Protein AF-A0AA38GHC4-F1 (afdb_monomer_lite)

Foldseek 3Di:
DPPPVVVVVVPPPPPVVVPPPDPPVQDPVNVCCVPVNDCDPVNVVVVVVVVVLVVVVVVVVCLLVFQADDADKAFPAPQDDPPDDPVVDDPVGMAGPVHQPRHPCSVVVCDDPNVVVSVVVVVVVVVVSVD

Structure (mmCIF, N/CA/C/O backbone):
data_AF-A0AA38GHC4-F1
#
_entry.id   AF-A0AA38GHC4-F1
#
loop_
_atom_site.group_PDB
_at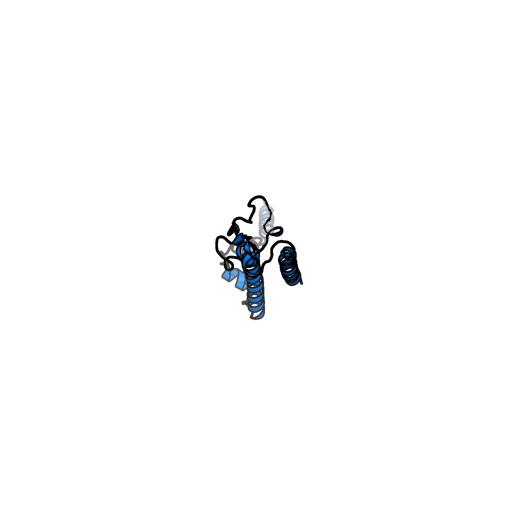om_site.id
_atom_site.type_symbol
_atom_site.label_atom_id
_atom_site.label_alt_id
_atom_site.label_comp_id
_atom_site.label_asym_id
_atom_site.label_entity_id
_atom_site.label_seq_id
_atom_site.pdbx_PDB_ins_code
_atom_site.Cartn_x
_atom_site.Cartn_y
_atom_site.Cartn_z
_atom_site.occupancy
_atom_site.B_iso_or_equiv
_atom_site.auth_seq_id
_atom_site.auth_comp_id
_atom_site.auth_asym_id
_atom_site.auth_atom_id
_atom_site.pdbx_PDB_model_num
ATOM 1 N N . VAL A 1 1 ? -61.325 43.399 44.279 1.00 46.50 1 VAL A N 1
ATOM 2 C CA . VAL A 1 1 ? -59.997 43.229 43.640 1.00 46.50 1 VAL A CA 1
ATOM 3 C C . VAL A 1 1 ? -59.324 42.045 44.322 1.00 46.50 1 VAL A C 1
ATOM 5 O O . VAL A 1 1 ? -58.422 42.224 45.125 1.00 46.50 1 VAL A O 1
ATOM 8 N N . GLU A 1 2 ? -59.856 40.840 44.110 1.00 47.69 2 GLU A N 1
ATOM 9 C CA . GLU A 1 2 ? -59.378 39.609 44.771 1.00 47.69 2 GLU A CA 1
ATOM 10 C C . GLU A 1 2 ? -58.939 38.527 43.764 1.00 47.69 2 GLU A C 1
ATOM 12 O O . GLU A 1 2 ? -58.352 37.528 44.163 1.00 47.69 2 GLU A O 1
ATOM 17 N N . ASP A 1 3 ? -59.090 38.769 42.456 1.00 52.50 3 ASP A N 1
ATOM 18 C CA . ASP A 1 3 ? -58.777 37.796 41.395 1.00 52.50 3 ASP A CA 1
ATOM 19 C C . ASP A 1 3 ? -57.318 37.795 40.895 1.00 52.50 3 ASP A C 1
ATOM 21 O O . ASP A 1 3 ? -56.885 36.844 40.250 1.00 52.50 3 ASP A O 1
ATOM 25 N N . GLU A 1 4 ? -56.497 38.804 41.209 1.00 52.72 4 GLU A N 1
ATOM 26 C CA . GLU A 1 4 ? -55.107 38.848 40.704 1.00 52.72 4 GLU A CA 1
ATOM 27 C C . GLU A 1 4 ? -54.113 37.983 41.496 1.00 52.72 4 GLU A C 1
ATOM 29 O O . GLU A 1 4 ? -53.017 37.697 41.008 1.00 52.72 4 GLU A O 1
ATOM 34 N N . LYS A 1 5 ? -54.462 37.549 42.716 1.00 50.25 5 LYS A N 1
ATOM 35 C CA . LYS A 1 5 ? -53.554 36.745 43.556 1.00 50.25 5 LYS A CA 1
ATOM 36 C C . LYS A 1 5 ? -53.594 35.254 43.210 1.00 50.25 5 LYS A C 1
ATOM 38 O O . LYS A 1 5 ? -52.553 34.604 43.260 1.00 50.25 5 LYS A O 1
ATOM 43 N N . GLY A 1 6 ? -54.753 34.738 42.792 1.00 45.69 6 GLY A N 1
ATOM 44 C CA . GLY A 1 6 ? -54.916 33.337 42.387 1.00 45.69 6 GLY A CA 1
ATOM 45 C C . GLY A 1 6 ? -54.271 33.019 41.034 1.00 45.69 6 GLY A C 1
ATOM 46 O O . GLY A 1 6 ? -53.687 31.950 40.864 1.00 45.69 6 GLY A O 1
ATOM 47 N N . LEU A 1 7 ? -54.284 33.972 40.093 1.00 48.81 7 LEU A N 1
ATOM 48 C CA . LEU A 1 7 ? -53.740 33.764 38.745 1.00 48.81 7 LEU A CA 1
ATOM 49 C C . LEU A 1 7 ? -52.199 33.740 38.708 1.00 48.81 7 LEU A C 1
ATOM 51 O O . LEU A 1 7 ? -51.612 33.108 37.834 1.00 48.81 7 LEU A O 1
ATOM 55 N N . LYS A 1 8 ? -51.533 34.385 39.678 1.00 53.84 8 LYS A N 1
ATOM 56 C CA . LYS A 1 8 ? -50.061 34.397 39.789 1.00 53.84 8 LYS A CA 1
ATOM 57 C C . LYS A 1 8 ? -49.497 33.187 40.539 1.00 53.84 8 LYS A C 1
ATOM 59 O O . LYS A 1 8 ? -48.346 32.832 40.321 1.00 53.84 8 LYS A O 1
ATOM 64 N N . GLN A 1 9 ? -50.300 32.523 41.373 1.00 52.16 9 GLN A N 1
ATOM 65 C CA . GLN A 1 9 ? -49.879 31.319 42.105 1.00 52.16 9 GLN A CA 1
ATOM 66 C C . GLN A 1 9 ? -50.016 30.022 41.292 1.00 52.16 9 GLN A C 1
ATOM 68 O O . GLN A 1 9 ? -49.378 29.033 41.633 1.00 52.16 9 GLN A O 1
ATOM 73 N N . GLY A 1 10 ? -50.786 30.020 40.197 1.00 48.25 10 GLY A N 1
ATOM 74 C CA . GLY A 1 10 ? -50.921 28.858 39.305 1.00 48.25 10 GLY A CA 1
ATOM 75 C C . GLY A 1 10 ? -49.870 28.751 38.189 1.00 48.25 10 GLY A C 1
ATOM 76 O O . GLY A 1 10 ? -49.743 27.690 37.585 1.00 48.25 10 GLY A O 1
ATOM 77 N N . LEU A 1 11 ? -49.121 29.826 37.909 1.00 50.81 11 LEU A N 1
ATOM 78 C CA . LEU A 1 11 ? -48.146 29.906 36.804 1.00 50.81 11 LEU A CA 1
ATOM 79 C C . LEU A 1 11 ? -46.680 29.773 37.243 1.00 50.81 11 LEU A C 1
ATOM 81 O O . LEU A 1 11 ? -45.784 29.807 36.409 1.00 50.81 11 LEU A O 1
ATOM 85 N N . LEU A 1 12 ? -46.438 29.567 38.537 1.00 54.56 12 LEU A N 1
ATOM 86 C CA . LEU A 1 12 ? -45.131 29.211 39.093 1.00 54.56 12 LEU A CA 1
ATOM 87 C C . LEU A 1 12 ? -45.211 27.798 39.685 1.00 54.56 12 LEU A C 1
ATOM 89 O O . LEU A 1 12 ? -44.971 27.568 40.866 1.00 54.56 12 LEU A O 1
ATOM 93 N N . ARG A 1 13 ? -45.622 26.847 38.842 1.00 45.47 13 ARG A N 1
ATOM 94 C CA . ARG A 1 13 ? -45.325 25.421 39.020 1.00 45.47 13 ARG A CA 1
ATOM 95 C C . ARG A 1 13 ? -43.881 25.222 38.525 1.00 45.47 13 ARG A C 1
ATOM 97 O O . ARG A 1 13 ? -43.540 25.855 37.528 1.00 45.47 13 ARG A O 1
ATOM 104 N N . PRO A 1 14 ? -43.019 24.446 39.201 1.00 46.16 14 PRO A N 1
ATOM 105 C CA . PRO A 1 14 ? -41.569 24.543 39.050 1.00 46.16 14 PRO A CA 1
ATOM 106 C C . PRO A 1 14 ? -41.117 24.041 37.673 1.00 46.16 14 PRO A C 1
ATOM 108 O O . PRO A 1 14 ? -40.778 22.882 37.508 1.00 46.16 14 PRO A O 1
ATOM 111 N N . GLN A 1 15 ? -41.079 24.923 36.675 1.00 42.47 15 GLN A N 1
ATOM 112 C CA . GLN A 1 15 ? -40.215 24.729 35.503 1.00 42.47 15 GLN A CA 1
ATOM 113 C C . GLN A 1 15 ? -38.747 25.014 35.847 1.00 42.47 15 GLN A C 1
ATOM 115 O O . GLN A 1 15 ? -37.851 24.676 35.085 1.00 42.47 15 GLN A O 1
ATOM 120 N N . GLN A 1 16 ? -38.488 25.592 37.022 1.00 42.59 16 GLN A N 1
ATOM 121 C CA . GLN A 1 16 ? -37.138 25.897 37.480 1.00 42.59 16 GLN A CA 1
ATOM 122 C C . GLN A 1 16 ? -36.417 24.703 38.128 1.00 42.59 16 GLN A C 1
ATOM 124 O O . GLN A 1 16 ? -35.226 24.804 38.377 1.00 42.59 16 GLN A O 1
ATOM 129 N N . GLU A 1 17 ? -37.091 23.567 38.349 1.00 45.12 17 GLU A N 1
ATOM 130 C CA . GLU A 1 17 ? -36.413 22.310 38.719 1.00 45.12 17 GLU A CA 1
ATOM 131 C C . GLU A 1 17 ? -36.027 21.446 37.505 1.00 45.12 17 GLU A C 1
ATOM 133 O O . GLU A 1 17 ? -35.274 20.494 37.676 1.00 45.12 17 GLU A O 1
ATOM 138 N N . GLU A 1 18 ? -36.469 21.777 36.282 1.00 46.50 18 GLU A N 1
ATOM 139 C CA . GLU A 1 18 ? -36.090 21.019 35.073 1.00 46.50 18 GLU A CA 1
ATOM 140 C C . GLU A 1 18 ? -35.121 21.762 34.135 1.00 46.50 18 GLU A C 1
ATOM 142 O O . GLU A 1 18 ? -34.475 21.115 33.316 1.00 46.50 18 GLU A O 1
ATOM 147 N N . GLU A 1 19 ? -34.942 23.083 34.266 1.00 44.22 19 GLU A N 1
ATOM 148 C CA . GLU A 1 19 ? -33.994 23.846 33.423 1.00 44.22 19 GLU A CA 1
ATOM 149 C C . GLU A 1 19 ? -32.729 24.334 34.157 1.00 44.22 19 GLU A C 1
ATOM 151 O O . GLU A 1 19 ? -31.800 24.826 33.519 1.00 44.22 19 GLU A O 1
ATOM 156 N N . GLU A 1 20 ? -32.634 24.123 35.475 1.00 43.44 20 GLU A N 1
ATOM 157 C CA . GLU A 1 20 ? -3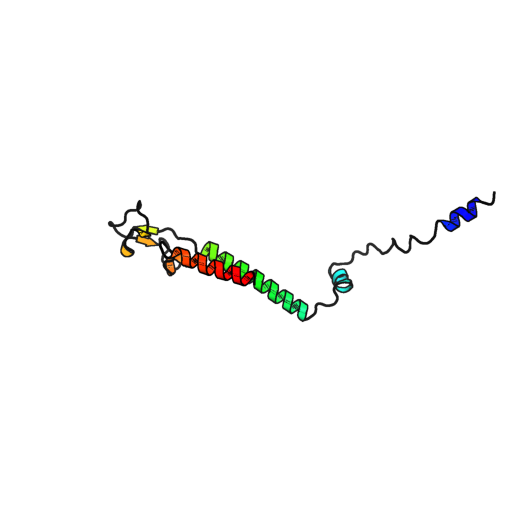1.388 24.238 36.249 1.00 43.44 20 GLU A CA 1
ATOM 158 C C . GLU A 1 20 ? -30.800 22.850 36.588 1.00 43.44 20 GLU A C 1
ATOM 160 O O . GLU A 1 20 ? -30.158 22.668 37.622 1.00 43.44 20 GLU A O 1
ATOM 165 N N . GLU A 1 21 ? -30.894 21.861 35.686 1.00 47.91 21 GLU A N 1
ATOM 166 C CA . GLU A 1 21 ? -29.729 20.979 35.527 1.00 47.91 21 GLU A CA 1
ATOM 167 C C . GLU A 1 21 ? -28.628 21.853 34.933 1.00 47.91 21 GLU A C 1
ATOM 169 O O . GLU A 1 21 ? -28.470 21.986 33.722 1.00 47.91 21 GLU A O 1
ATOM 174 N N . GLU A 1 22 ? -27.952 22.547 35.848 1.00 51.06 22 GLU A N 1
ATOM 175 C CA . GLU A 1 22 ? -26.559 22.931 35.803 1.00 51.06 22 GLU A CA 1
ATOM 176 C C . GLU A 1 22 ? -25.961 22.563 34.441 1.00 51.06 22 GLU A C 1
ATOM 178 O O . GLU A 1 22 ? -25.657 21.397 34.167 1.00 51.06 22 GLU A O 1
ATOM 183 N N . GLN A 1 23 ? -25.729 23.571 33.597 1.00 50.06 23 GLN A N 1
ATOM 184 C CA . GLN A 1 23 ? -24.657 23.532 32.609 1.00 50.06 23 GLN A CA 1
ATOM 185 C C . GLN A 1 23 ? -23.331 23.407 33.382 1.00 50.06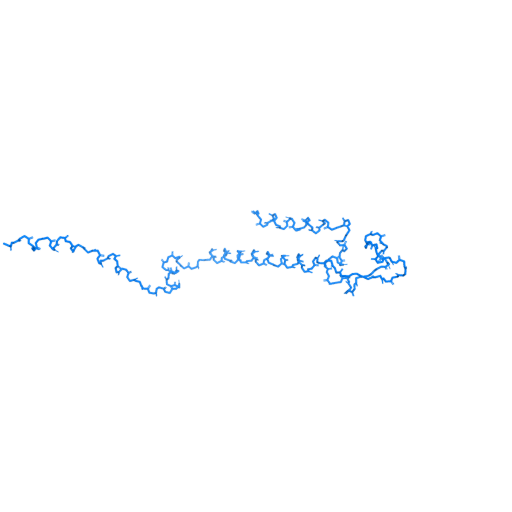 23 GLN A C 1
ATOM 187 O O . GLN A 1 23 ? -22.458 24.274 33.367 1.00 50.06 23 GLN A O 1
ATOM 192 N N . LYS A 1 24 ? -23.208 22.327 34.149 1.00 58.53 24 LYS A N 1
ATOM 193 C CA . LYS A 1 24 ? -22.038 21.880 34.844 1.00 58.53 24 LYS A CA 1
ATOM 194 C C . LYS A 1 24 ? -21.086 21.637 33.707 1.00 58.53 24 LYS A C 1
ATOM 196 O O . LYS A 1 24 ? -21.395 20.885 32.780 1.00 58.53 24 LYS A O 1
ATOM 201 N N . LYS A 1 25 ? -19.959 22.336 33.727 1.00 63.62 25 LYS A N 1
ATOM 202 C CA . LYS A 1 25 ? -18.832 22.017 32.859 1.00 63.62 25 LYS A CA 1
ATOM 203 C C . LYS A 1 25 ? -18.373 20.615 33.248 1.00 63.62 25 LYS A C 1
ATOM 205 O O . LYS A 1 25 ? -17.447 20.458 34.033 1.00 63.62 25 LYS A O 1
ATOM 210 N N . LEU A 1 26 ? -19.093 19.608 32.773 1.00 66.50 26 LEU A N 1
ATOM 211 C CA . LEU A 1 26 ? -18.724 18.220 32.887 1.00 66.50 26 LEU A CA 1
ATOM 212 C C . LEU A 1 26 ? -17.499 18.085 31.999 1.00 66.50 26 LEU A C 1
ATOM 214 O O . LEU A 1 26 ? -17.550 18.324 30.789 1.00 66.50 26 LEU A O 1
ATOM 218 N N . THR A 1 27 ? -16.367 17.796 32.628 1.00 80.94 27 THR A N 1
ATOM 219 C CA . THR A 1 27 ? -15.171 17.388 31.906 1.00 80.94 27 THR A CA 1
ATOM 220 C C . THR A 1 27 ? -15.505 16.145 31.087 1.00 80.94 27 THR A C 1
ATOM 222 O O . THR A 1 27 ? -16.429 15.394 31.410 1.00 80.94 27 THR A O 1
ATOM 225 N N . ILE A 1 28 ? -14.773 15.939 29.991 1.00 79.38 28 ILE A N 1
ATOM 226 C CA . ILE A 1 28 ? -14.994 14.786 29.109 1.00 79.38 28 ILE A CA 1
ATOM 227 C C . ILE A 1 28 ? -14.946 13.489 29.930 1.00 79.38 28 ILE A C 1
ATOM 229 O O . ILE A 1 28 ? -15.800 12.630 29.742 1.00 79.38 28 ILE A O 1
ATOM 233 N N . ASP A 1 29 ? -14.042 13.408 30.909 1.00 79.06 29 ASP A N 1
ATOM 234 C CA . ASP A 1 29 ? -13.923 12.266 31.819 1.00 79.06 29 ASP A CA 1
ATOM 235 C C . ASP A 1 29 ? -15.183 12.042 32.675 1.00 79.06 29 ASP A C 1
ATOM 237 O O . ASP A 1 29 ? -15.672 10.918 32.747 1.00 79.06 29 ASP A O 1
ATOM 241 N N . GLU A 1 30 ? -15.775 13.096 33.251 1.00 78.06 30 GLU A N 1
ATOM 242 C CA . GLU A 1 30 ? -17.016 12.998 34.041 1.00 78.06 30 GLU A CA 1
ATOM 243 C C . GLU A 1 30 ? -18.222 12.611 33.172 1.00 78.06 30 GLU A C 1
ATOM 245 O O . GLU A 1 30 ? -19.076 11.828 33.591 1.00 78.06 30 GLU A O 1
ATOM 250 N N . MET A 1 31 ? -18.289 13.108 31.929 1.00 79.75 31 MET A N 1
ATOM 251 C CA . MET A 1 31 ? -19.313 12.666 30.978 1.00 79.75 31 MET A CA 1
ATOM 252 C C . MET A 1 31 ? -19.130 11.196 30.593 1.00 79.75 31 MET A C 1
ATOM 254 O O . MET A 1 31 ? -20.106 10.447 30.580 1.00 79.75 31 MET A O 1
ATOM 258 N N . LEU A 1 32 ? -17.903 10.759 30.308 1.00 79.88 32 LEU A N 1
ATOM 259 C CA . LEU A 1 32 ? -17.620 9.363 29.976 1.00 79.88 32 LEU A CA 1
ATOM 260 C C . LEU A 1 32 ? -17.954 8.447 31.158 1.00 79.88 32 LEU A C 1
ATOM 262 O O . LEU A 1 32 ? -18.641 7.441 30.990 1.00 79.88 32 LEU A O 1
ATOM 266 N N . GLN A 1 33 ? -17.569 8.812 32.374 1.00 78.62 33 GLN A N 1
ATOM 267 C CA . GLN A 1 33 ? -17.850 7.984 33.540 1.00 78.62 33 GLN A CA 1
ATOM 268 C C . GLN A 1 33 ? -19.354 7.905 33.851 1.00 78.62 33 GLN A C 1
ATOM 270 O O . GLN A 1 33 ? -19.855 6.823 34.156 1.00 78.62 33 GLN A O 1
ATOM 275 N N . LYS A 1 34 ? -20.095 9.015 33.701 1.00 76.56 34 LYS A N 1
ATOM 276 C CA . LYS A 1 34 ? -21.549 9.067 33.936 1.00 76.56 34 LYS A CA 1
ATOM 277 C C . LYS A 1 34 ? -22.361 8.315 32.874 1.00 76.56 34 LYS A C 1
ATOM 279 O O . LYS A 1 34 ? -23.345 7.670 33.224 1.00 76.56 34 LYS A O 1
ATOM 284 N N . TRP A 1 35 ? -21.974 8.398 31.597 1.00 73.12 35 TRP A N 1
ATOM 285 C CA . TRP A 1 35 ? -22.781 7.886 30.477 1.00 73.12 35 TRP A CA 1
ATOM 286 C C . TRP A 1 35 ? -22.268 6.582 29.860 1.00 73.12 35 TRP A C 1
ATOM 288 O O . TRP A 1 35 ? -23.069 5.798 29.357 1.00 73.12 35 TRP A O 1
ATOM 298 N N . THR A 1 36 ? -20.958 6.333 29.882 1.00 70.62 36 THR A N 1
ATOM 299 C CA . THR A 1 36 ? -20.345 5.136 29.274 1.00 70.62 36 THR A CA 1
ATOM 300 C C . THR A 1 36 ? -19.862 4.093 30.285 1.00 70.62 36 THR A C 1
ATOM 302 O O . THR A 1 36 ? -19.611 2.955 29.887 1.00 70.62 36 THR A O 1
ATOM 305 N N . GLY A 1 37 ? -19.810 4.427 31.581 1.00 72.75 37 GLY A N 1
ATOM 306 C CA . GLY A 1 37 ? -19.302 3.539 32.632 1.00 72.75 37 GLY A CA 1
ATOM 307 C C . GLY A 1 37 ? -17.778 3.367 32.584 1.00 72.75 37 GLY A C 1
ATOM 308 O O . GLY A 1 37 ? -17.083 4.070 31.852 1.00 72.75 37 GLY A O 1
ATOM 309 N N . GLU A 1 38 ? -17.236 2.446 33.385 1.00 72.19 38 GLU A N 1
ATOM 310 C CA . GLU A 1 38 ? -15.797 2.144 33.371 1.00 72.19 38 GLU A CA 1
ATOM 311 C C . GLU A 1 38 ? -15.386 1.399 32.093 1.00 72.19 38 GLU A C 1
ATOM 313 O O . GLU A 1 38 ? -16.108 0.527 31.602 1.00 72.19 38 GLU A O 1
ATOM 318 N N . PHE A 1 39 ? -14.192 1.716 31.578 1.00 74.94 39 PHE A N 1
ATOM 319 C CA . PHE A 1 39 ? -13.649 1.090 30.376 1.00 74.94 39 PHE A CA 1
ATOM 320 C C . PHE A 1 39 ? -13.399 -0.406 30.613 1.00 74.94 39 PHE A C 1
ATOM 322 O O . PHE A 1 39 ? -12.448 -0.808 31.286 1.00 74.94 39 PHE A O 1
ATOM 329 N N . GLY A 1 40 ? -14.279 -1.250 30.081 1.00 85.12 40 GLY A N 1
ATOM 330 C CA . GLY A 1 40 ? -14.226 -2.692 30.297 1.00 85.12 40 GLY A CA 1
ATOM 331 C C . GLY A 1 40 ? -13.126 -3.375 29.479 1.00 85.12 40 GLY A C 1
ATOM 332 O O . GLY A 1 40 ? -12.742 -2.922 28.402 1.00 85.12 40 GLY A O 1
ATOM 333 N N . TRP A 1 41 ? -12.685 -4.555 29.921 1.00 87.06 41 TRP A N 1
ATOM 334 C CA . TRP A 1 41 ? -11.729 -5.398 29.180 1.00 87.06 41 TRP A CA 1
ATOM 335 C C . TRP A 1 41 ? -12.156 -5.693 27.736 1.00 87.06 41 TRP A C 1
ATOM 337 O O . TRP A 1 41 ? -11.321 -5.766 26.834 1.00 87.06 41 TRP A O 1
ATOM 347 N N . TRP A 1 42 ? -13.459 -5.851 27.505 1.00 85.56 42 TRP A N 1
ATOM 348 C CA . TRP A 1 42 ? -14.003 -6.049 26.166 1.00 85.56 42 TRP A CA 1
ATOM 349 C C . TRP A 1 42 ? -13.851 -4.800 25.299 1.00 85.56 42 TRP A C 1
ATOM 351 O O . TRP A 1 42 ? -13.384 -4.916 24.170 1.00 85.56 42 TRP A O 1
ATOM 361 N N . GLN A 1 43 ? -14.149 -3.613 25.834 1.00 87.62 43 GLN A N 1
ATOM 362 C CA . GLN A 1 43 ? -13.957 -2.342 25.129 1.00 87.62 43 GLN A CA 1
ATOM 363 C C . GLN A 1 43 ? -12.480 -2.095 24.821 1.00 87.62 43 GLN A C 1
ATOM 365 O O . GLN A 1 43 ? -12.157 -1.739 23.693 1.00 87.62 43 GLN A O 1
ATOM 370 N N . LEU A 1 44 ? -11.577 -2.387 25.764 1.00 90.06 44 LEU A N 1
ATOM 371 C CA . LEU A 1 44 ? -10.136 -2.325 25.523 1.00 90.06 44 LEU A CA 1
ATOM 372 C C . LEU A 1 44 ? -9.714 -3.256 24.393 1.00 90.06 44 LEU A C 1
ATOM 374 O O . LEU A 1 44 ? -8.976 -2.846 23.501 1.00 90.06 44 LEU A O 1
ATOM 378 N N . ARG A 1 45 ? -10.206 -4.497 24.389 1.00 91.25 45 ARG A N 1
ATOM 379 C CA . ARG A 1 45 ? -9.890 -5.438 23.317 1.00 91.25 45 ARG A CA 1
ATOM 380 C C . ARG A 1 45 ? -10.415 -4.958 21.966 1.00 91.25 45 ARG A C 1
ATOM 382 O O . ARG A 1 45 ? -9.674 -5.018 20.993 1.00 91.25 45 ARG A O 1
ATOM 389 N N . HIS A 1 46 ? -11.644 -4.451 21.898 1.00 91.56 46 HIS A N 1
ATOM 390 C CA . HIS A 1 46 ? -12.193 -3.882 20.665 1.00 91.56 46 HIS A CA 1
ATOM 391 C C . HIS A 1 46 ? -11.410 -2.660 20.195 1.00 91.56 46 HIS A C 1
ATOM 393 O O . HIS A 1 46 ? -11.098 -2.566 19.011 1.00 91.56 46 HIS A O 1
ATOM 399 N N . PHE A 1 47 ? -11.051 -1.765 21.112 1.00 91.56 47 PHE A N 1
ATOM 400 C CA . PHE A 1 47 ? -10.228 -0.601 20.821 1.00 91.56 47 PHE A CA 1
ATOM 401 C C . PHE A 1 47 ? -8.884 -1.025 20.229 1.00 91.56 47 PHE A C 1
ATOM 403 O O . PHE A 1 47 ? -8.553 -0.610 19.127 1.00 91.56 47 PHE A O 1
ATOM 410 N N . VAL A 1 48 ? -8.168 -1.940 20.889 1.00 94.56 48 VAL A N 1
ATOM 411 C CA . VAL A 1 48 ? -6.878 -2.453 20.408 1.00 94.56 48 VAL A CA 1
ATOM 412 C C . VAL A 1 48 ? -7.017 -3.129 19.044 1.00 94.56 48 VAL A C 1
ATOM 414 O O . VAL A 1 48 ? -6.244 -2.822 18.143 1.00 94.56 48 VAL A O 1
ATOM 417 N N . LEU A 1 49 ? -8.002 -4.014 18.858 1.00 92.62 49 LEU A N 1
ATOM 418 C CA . LEU A 1 49 ? -8.220 -4.698 17.578 1.00 92.62 49 LEU A CA 1
ATOM 419 C C . LEU A 1 49 ? -8.542 -3.712 16.450 1.00 92.62 49 LEU A C 1
ATOM 421 O O . LEU A 1 49 ? -7.999 -3.837 15.356 1.00 92.62 49 LEU A O 1
ATOM 425 N N . THR A 1 50 ? -9.372 -2.708 16.728 1.00 91.88 50 THR A N 1
ATOM 426 C CA . THR A 1 50 ? -9.731 -1.673 15.753 1.00 91.88 50 THR A CA 1
ATOM 427 C C . THR A 1 50 ? -8.517 -0.812 15.419 1.00 91.88 50 THR A C 1
ATOM 429 O O . THR A 1 50 ? -8.183 -0.649 14.252 1.00 91.88 50 THR A O 1
ATOM 432 N N . SER A 1 51 ? -7.792 -0.316 16.423 1.00 93.25 51 SER A N 1
ATOM 433 C CA . SER A 1 51 ? -6.571 0.466 16.209 1.00 93.25 51 SER A CA 1
ATOM 434 C C . SER A 1 51 ? -5.514 -0.315 15.427 1.00 93.25 51 SER A C 1
ATOM 436 O O . SER A 1 51 ? -4.863 0.253 14.551 1.00 93.25 51 SER A O 1
ATOM 438 N N . LEU A 1 52 ? -5.362 -1.615 15.696 1.00 92.75 52 LEU A N 1
ATOM 439 C CA . LEU A 1 52 ? -4.459 -2.485 14.944 1.00 92.75 52 LEU A CA 1
ATOM 440 C C . LEU A 1 52 ? -4.901 -2.635 13.489 1.00 92.75 52 LEU A C 1
ATOM 442 O O . LEU A 1 52 ? -4.061 -2.501 12.605 1.00 92.75 52 LEU A O 1
ATOM 446 N N . ALA A 1 53 ? -6.192 -2.855 13.230 1.00 90.50 53 ALA A N 1
ATOM 447 C CA . ALA A 1 53 ? -6.721 -2.950 11.870 1.00 90.50 53 ALA A CA 1
ATOM 448 C C . ALA A 1 53 ? -6.426 -1.677 11.056 1.00 90.50 53 ALA A C 1
ATOM 450 O O . ALA A 1 53 ? -5.840 -1.761 9.979 1.00 90.50 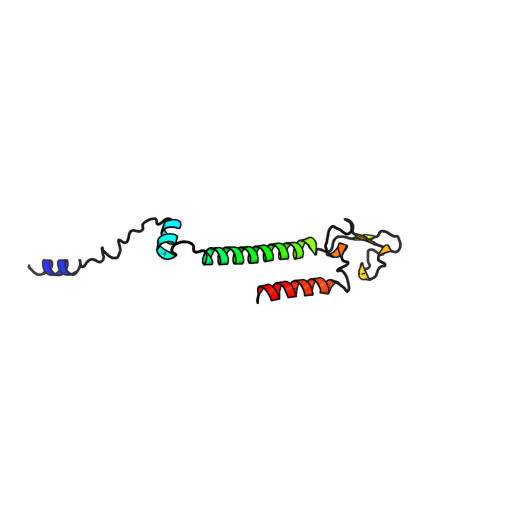53 ALA A O 1
ATOM 451 N N . TRP A 1 54 ? -6.711 -0.500 11.622 1.00 92.56 54 TRP A N 1
ATOM 452 C CA . TRP A 1 54 ? -6.411 0.793 10.993 1.00 92.56 54 TRP A CA 1
ATOM 453 C C . TRP A 1 54 ? -4.908 1.020 10.786 1.00 92.56 54 TRP A C 1
ATOM 455 O O . TRP A 1 54 ? -4.480 1.561 9.768 1.00 92.56 54 TRP A O 1
ATOM 465 N N . THR A 1 55 ? -4.078 0.588 11.737 1.00 92.69 55 THR A N 1
ATOM 466 C CA . THR A 1 55 ? -2.618 0.705 11.608 1.00 92.69 55 THR A CA 1
ATOM 467 C C . THR A 1 55 ? -2.092 -0.188 10.483 1.00 92.69 55 THR A C 1
ATOM 469 O O . THR A 1 55 ? -1.257 0.247 9.693 1.00 92.69 55 THR A O 1
ATOM 472 N N . LEU A 1 56 ? -2.588 -1.425 10.379 1.00 89.94 56 LEU A N 1
ATOM 473 C CA . LEU A 1 56 ? -2.219 -2.354 9.309 1.00 89.94 56 LEU A CA 1
ATOM 474 C C . LEU A 1 56 ? -2.654 -1.835 7.935 1.00 89.94 56 LEU A C 1
ATOM 476 O O . LEU A 1 56 ? -1.879 -1.925 6.986 1.00 89.94 56 LEU A O 1
ATOM 480 N N . GLU A 1 57 ? -3.840 -1.236 7.837 1.00 91.69 57 GLU A N 1
ATOM 481 C CA . GLU A 1 57 ? -4.313 -0.575 6.617 1.00 91.69 57 GLU A CA 1
ATOM 482 C C . GLU A 1 57 ? -3.384 0.572 6.186 1.00 91.69 57 GLU A C 1
ATOM 484 O O . GLU A 1 57 ? -3.001 0.667 5.014 1.00 91.69 57 GLU A O 1
ATOM 489 N N . ALA A 1 58 ? -2.953 1.410 7.134 1.00 91.44 58 ALA A N 1
ATOM 490 C CA . ALA A 1 58 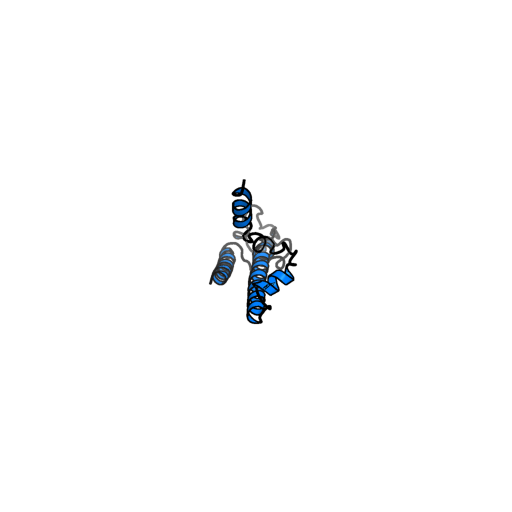? -2.026 2.506 6.864 1.00 91.44 58 ALA A CA 1
ATOM 491 C C . ALA A 1 58 ? -0.646 2.003 6.402 1.00 91.44 58 ALA A C 1
ATOM 493 O O . ALA A 1 58 ? -0.097 2.510 5.420 1.00 91.44 58 ALA A O 1
ATOM 494 N N . LEU A 1 59 ? -0.097 0.985 7.075 1.00 90.19 59 LEU A N 1
ATOM 495 C CA . LEU A 1 59 ? 1.178 0.367 6.696 1.00 90.19 59 LEU A CA 1
ATOM 496 C C . LEU A 1 59 ? 1.103 -0.272 5.305 1.00 90.19 59 LEU A C 1
ATOM 498 O O . LEU A 1 59 ? 2.005 -0.073 4.493 1.00 90.19 59 LEU A O 1
ATOM 502 N N . HIS A 1 60 ? 0.019 -0.989 5.002 1.00 91.00 60 HIS A N 1
ATOM 503 C CA . HIS A 1 60 ? -0.191 -1.576 3.682 1.00 91.00 60 HIS A CA 1
ATOM 504 C C . HIS A 1 60 ? -0.265 -0.491 2.599 1.00 91.00 60 HIS A C 1
ATOM 506 O O . HIS A 1 60 ? 0.446 -0.564 1.600 1.00 91.00 60 HIS A O 1
ATOM 512 N N . THR A 1 61 ? -1.037 0.574 2.826 1.00 90.06 61 THR A N 1
ATOM 513 C CA . THR A 1 61 ? -1.142 1.712 1.896 1.00 90.06 61 THR A CA 1
ATOM 514 C C . THR A 1 61 ? 0.204 2.401 1.655 1.00 90.06 61 THR A C 1
ATOM 516 O O . THR A 1 61 ? 0.501 2.810 0.534 1.00 90.06 61 THR A O 1
ATOM 519 N N . MET A 1 62 ? 1.061 2.500 2.674 1.00 91.00 62 MET A N 1
ATOM 520 C CA . MET A 1 62 ? 2.416 3.030 2.512 1.00 91.00 62 MET A CA 1
ATOM 521 C C . MET A 1 62 ? 3.240 2.177 1.534 1.00 91.00 62 MET A C 1
ATOM 523 O O . MET A 1 62 ? 3.816 2.723 0.590 1.00 91.00 62 MET A O 1
ATOM 527 N N . VAL A 1 63 ? 3.250 0.851 1.709 1.00 88.44 63 VAL A N 1
ATOM 528 C CA . VAL A 1 63 ? 3.976 -0.085 0.827 1.00 88.44 63 VAL A CA 1
ATOM 529 C C . VAL A 1 63 ? 3.486 0.048 -0.617 1.00 88.44 63 VAL A C 1
ATOM 531 O O . VAL A 1 63 ? 4.290 0.218 -1.531 1.00 88.44 63 VAL A O 1
ATOM 534 N N . MET A 1 64 ? 2.170 0.102 -0.808 1.00 86.75 64 MET A N 1
ATOM 535 C CA . MET A 1 64 ? 1.530 0.262 -2.118 1.00 86.75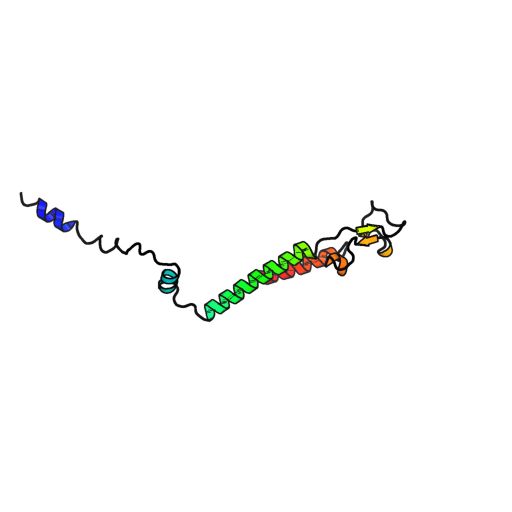 64 MET A CA 1
ATOM 536 C C . MET A 1 64 ? 1.970 1.514 -2.880 1.00 86.75 64 MET A C 1
ATOM 538 O O . MET A 1 64 ? 2.039 1.519 -4.106 1.00 86.75 64 MET A O 1
ATOM 542 N N . ILE A 1 65 ? 2.184 2.618 -2.163 1.00 86.75 65 ILE A N 1
ATOM 543 C CA . ILE A 1 65 ? 2.495 3.913 -2.776 1.00 86.75 65 ILE A CA 1
ATOM 544 C C . ILE A 1 65 ? 3.997 4.046 -3.008 1.00 86.75 65 ILE A C 1
ATOM 546 O O . ILE A 1 65 ? 4.424 4.535 -4.055 1.00 86.75 65 ILE A O 1
ATOM 550 N N . PHE A 1 66 ? 4.798 3.658 -2.016 1.00 85.38 66 PHE A N 1
ATOM 551 C CA . PHE A 1 66 ? 6.224 3.963 -1.999 1.00 85.38 66 PHE A CA 1
ATOM 552 C C . PHE A 1 66 ? 7.090 2.779 -2.411 1.00 85.38 66 PHE A C 1
ATOM 554 O O . PHE A 1 66 ? 8.015 2.968 -3.199 1.00 85.38 66 PHE A O 1
ATOM 561 N N . ALA A 1 67 ? 6.798 1.575 -1.920 1.00 87.31 67 ALA A N 1
ATOM 562 C CA . ALA A 1 67 ? 7.599 0.395 -2.228 1.00 87.31 67 ALA A CA 1
ATOM 563 C C . ALA A 1 67 ? 7.277 -0.168 -3.620 1.00 87.31 67 ALA A C 1
ATOM 565 O O . ALA A 1 67 ? 8.188 -0.619 -4.308 1.00 87.31 67 ALA A O 1
ATOM 566 N N . ASP A 1 68 ? 6.029 -0.057 -4.085 1.00 86.75 68 ASP A N 1
ATOM 567 C CA . ASP A 1 68 ? 5.609 -0.527 -5.417 1.00 86.75 68 ASP A CA 1
ATOM 568 C C . ASP A 1 68 ? 5.823 0.504 -6.543 1.00 86.75 68 ASP A C 1
ATOM 570 O O . ASP A 1 68 ? 5.386 0.317 -7.682 1.00 86.75 68 ASP A O 1
ATOM 574 N N . ARG A 1 69 ? 6.494 1.625 -6.260 1.00 87.25 69 ARG A N 1
ATOM 575 C CA . ARG A 1 69 ? 6.779 2.636 -7.279 1.00 87.25 69 ARG A CA 1
ATOM 576 C C . ARG A 1 69 ? 7.836 2.124 -8.258 1.00 87.25 69 ARG A C 1
ATOM 578 O O . ARG A 1 69 ? 8.955 1.846 -7.854 1.00 87.25 69 ARG A O 1
ATOM 585 N N . GLU A 1 70 ? 7.522 2.126 -9.554 1.00 88.06 70 GLU A N 1
ATOM 586 C CA . GLU A 1 70 ? 8.502 1.863 -10.619 1.00 88.06 70 GLU A CA 1
ATOM 587 C C . GLU A 1 70 ? 9.666 2.881 -10.542 1.00 88.06 70 GLU A C 1
ATOM 589 O O . GLU A 1 70 ? 9.439 4.086 -10.738 1.00 88.06 70 GLU A O 1
ATOM 594 N N . PRO A 1 71 ? 10.903 2.443 -10.228 1.00 89.88 71 PRO A N 1
ATOM 595 C CA . PRO A 1 71 ? 12.039 3.347 -10.151 1.00 89.88 71 PRO A CA 1
ATOM 596 C C . PRO A 1 71 ? 12.508 3.760 -11.555 1.00 89.88 71 PRO A C 1
ATOM 598 O O . PRO A 1 71 ? 12.196 3.101 -12.548 1.00 89.88 71 PRO A O 1
ATOM 601 N N . PRO A 1 72 ? 13.263 4.863 -11.681 1.00 89.44 72 PRO A N 1
ATOM 602 C CA . PRO A 1 72 ? 13.876 5.217 -12.952 1.00 89.44 72 PRO A CA 1
ATOM 603 C C . PRO A 1 72 ? 14.904 4.156 -13.368 1.00 89.44 72 PRO A C 1
ATOM 605 O O . PRO A 1 72 ? 15.617 3.582 -12.539 1.00 89.44 72 PRO A O 1
ATOM 608 N N . TRP A 1 73 ? 14.999 3.925 -14.672 1.00 89.75 73 TRP A N 1
ATOM 609 C CA . TRP A 1 73 ? 15.949 3.006 -15.292 1.00 89.75 73 TRP A CA 1
ATOM 610 C C . TRP A 1 73 ? 16.855 3.761 -16.268 1.00 89.75 73 TRP A C 1
ATOM 612 O O . TRP A 1 73 ? 16.511 4.843 -16.747 1.00 89.75 73 TRP A O 1
ATOM 622 N N . GLN A 1 74 ? 18.016 3.184 -16.557 1.00 89.94 74 GLN A N 1
ATOM 623 C CA . GLN A 1 74 ? 18.985 3.707 -17.512 1.00 89.94 74 GLN A CA 1
ATOM 624 C C . GLN A 1 74 ? 19.530 2.588 -18.398 1.00 89.94 74 GLN A C 1
ATOM 626 O O . GLN A 1 74 ? 19.525 1.416 -18.028 1.00 89.94 74 GLN A O 1
ATOM 631 N N . CYS A 1 75 ? 20.004 2.941 -19.588 1.00 89.31 75 CYS A N 1
ATOM 632 C CA . CYS A 1 75 ? 20.693 1.996 -20.457 1.00 89.31 75 CYS A CA 1
ATOM 633 C C . CYS A 1 75 ? 22.097 1.707 -19.910 1.00 89.31 75 CYS A C 1
ATOM 635 O O . CYS A 1 75 ? 22.882 2.634 -19.729 1.00 89.31 75 CYS A O 1
ATOM 637 N N . SER A 1 76 ? 22.420 0.428 -19.708 1.00 85.94 76 SER A N 1
ATOM 638 C CA . SER A 1 76 ? 23.757 -0.022 -19.285 1.00 85.94 76 SER A CA 1
ATOM 639 C C . SER A 1 76 ? 24.633 -0.404 -20.493 1.00 85.94 76 SER A C 1
ATOM 641 O O . SER A 1 76 ? 25.860 -0.408 -20.428 1.00 85.94 76 SER A O 1
ATOM 643 N N . SER A 1 77 ? 24.014 -0.665 -21.652 1.00 80.81 77 SER A N 1
ATOM 644 C CA . SER A 1 77 ? 24.702 -1.100 -22.876 1.00 80.81 77 SER A CA 1
ATOM 645 C C . SER A 1 77 ? 24.285 -0.308 -24.119 1.00 80.81 77 SER A C 1
ATOM 647 O O . SER A 1 77 ? 23.216 0.299 -24.168 1.00 80.81 77 SER A O 1
ATOM 649 N N . THR A 1 78 ? 25.107 -0.371 -25.169 1.00 77.25 78 THR A N 1
ATOM 650 C CA . THR A 1 78 ? 24.853 0.251 -26.482 1.00 77.25 78 THR A CA 1
ATOM 651 C C . THR A 1 78 ? 23.733 -0.409 -27.292 1.00 77.25 78 THR A C 1
ATOM 653 O O . THR A 1 78 ? 23.304 0.163 -28.290 1.00 77.25 78 THR A O 1
ATOM 656 N N . SER A 1 79 ? 23.241 -1.585 -26.888 1.00 77.25 79 SER A N 1
ATOM 657 C CA . SER A 1 79 ? 22.092 -2.258 -27.515 1.00 77.25 79 SER A CA 1
ATOM 658 C C . SER A 1 79 ? 20.738 -1.812 -26.947 1.00 77.25 79 SER A C 1
ATOM 660 O O . SER A 1 79 ? 19.696 -2.274 -27.408 1.00 77.25 79 SER A O 1
ATOM 662 N N . CYS A 1 80 ? 20.739 -0.909 -25.965 1.00 81.19 80 CYS A N 1
ATOM 663 C CA . CYS A 1 80 ? 19.539 -0.337 -25.370 1.00 81.19 80 CYS A CA 1
ATOM 664 C C . CYS A 1 80 ? 19.077 0.898 -26.149 1.00 81.19 80 CYS A C 1
ATOM 666 O O . CYS A 1 80 ? 19.862 1.805 -26.426 1.00 81.19 80 CYS A O 1
ATOM 668 N N . SER A 1 81 ? 17.788 0.945 -26.488 1.00 82.31 81 SER A N 1
ATOM 669 C CA . SER A 1 81 ? 17.175 2.121 -27.103 1.00 82.31 81 SER A CA 1
ATOM 670 C C . SER A 1 81 ? 16.332 2.851 -26.056 1.00 82.31 81 SER A C 1
ATOM 672 O O . SER A 1 81 ? 15.309 2.306 -25.633 1.00 82.31 81 SER A O 1
ATOM 674 N N . PRO A 1 82 ? 16.683 4.089 -25.660 1.00 75.62 82 PRO A N 1
ATOM 675 C CA . PRO A 1 82 ? 15.924 4.844 -24.658 1.00 75.62 82 PRO A CA 1
ATOM 676 C C . PRO A 1 82 ? 14.501 5.197 -25.123 1.00 75.62 82 PRO A C 1
ATOM 678 O O . PRO A 1 82 ? 13.661 5.569 -24.311 1.00 75.62 82 PRO A O 1
ATOM 681 N N . ALA A 1 83 ? 14.221 5.075 -26.426 1.00 76.88 83 ALA A N 1
ATOM 682 C CA . ALA A 1 83 ? 12.890 5.251 -27.005 1.00 76.88 83 ALA A CA 1
ATOM 683 C C . ALA A 1 83 ? 12.015 3.982 -26.935 1.00 76.88 83 ALA A C 1
ATOM 685 O O . ALA A 1 83 ? 10.814 4.055 -27.189 1.00 76.88 83 ALA A O 1
ATOM 686 N N . SER A 1 84 ? 12.601 2.821 -26.628 1.00 78.69 84 SER A N 1
ATOM 687 C CA . SER A 1 84 ? 11.879 1.554 -26.477 1.00 78.69 84 SER A CA 1
ATOM 688 C C . SER A 1 84 ? 11.500 1.296 -25.018 1.00 78.69 84 SER A C 1
ATOM 690 O O . SER A 1 84 ? 12.110 1.840 -24.099 1.00 78.69 84 SER A O 1
ATOM 692 N N . SER A 1 85 ? 10.466 0.484 -24.787 1.00 83.19 85 SER A N 1
ATOM 693 C CA . SER A 1 85 ? 10.062 0.142 -23.424 1.00 83.19 85 SER A CA 1
ATOM 694 C C . SER A 1 85 ? 11.008 -0.898 -22.830 1.00 83.19 85 SER A C 1
ATOM 696 O O . SER A 1 85 ? 11.488 -1.791 -23.533 1.00 83.19 85 SER A O 1
ATOM 698 N N . VAL A 1 86 ? 11.204 -0.831 -21.512 1.00 86.25 86 VAL A N 1
ATOM 699 C CA . VAL A 1 86 ? 11.977 -1.809 -20.724 1.00 86.25 86 VAL A CA 1
ATOM 700 C C . VAL A 1 86 ? 11.582 -3.252 -21.063 1.00 86.25 86 VAL A C 1
ATOM 702 O O . VAL A 1 86 ? 12.430 -4.122 -21.211 1.00 86.25 86 VAL A O 1
ATOM 705 N N . CYS A 1 87 ? 10.288 -3.479 -21.282 1.00 87.44 87 CYS A N 1
ATOM 706 C CA . CYS A 1 87 ? 9.697 -4.782 -21.575 1.00 87.44 87 CYS A CA 1
ATOM 707 C C . CYS A 1 87 ? 10.066 -5.378 -22.938 1.00 87.44 87 CYS A C 1
ATOM 709 O O . CYS A 1 87 ? 9.895 -6.575 -23.141 1.00 87.44 87 CYS A O 1
ATOM 711 N N . SER A 1 88 ? 10.498 -4.547 -23.887 1.00 85.50 88 SER A N 1
ATOM 712 C CA . SER A 1 88 ? 10.932 -4.991 -25.220 1.00 85.50 88 SER A CA 1
ATOM 713 C C . SER A 1 88 ? 12.437 -5.234 -25.324 1.00 85.50 88 SER A C 1
ATOM 715 O O . SER A 1 88 ? 12.909 -5.698 -26.360 1.00 85.50 88 SER A O 1
ATOM 717 N N . MET A 1 89 ? 13.189 -4.916 -24.271 1.00 86.06 89 MET A N 1
ATOM 718 C CA . MET A 1 89 ? 14.644 -4.995 -24.249 1.00 86.06 89 MET A CA 1
ATOM 719 C C . MET A 1 89 ? 15.130 -6.196 -23.438 1.00 86.06 89 MET A C 1
ATOM 721 O O . MET A 1 89 ? 14.428 -6.707 -22.567 1.00 86.06 89 MET A O 1
ATOM 725 N N . ALA A 1 90 ? 16.356 -6.640 -23.715 1.00 82.81 90 ALA A N 1
ATOM 726 C CA . ALA A 1 90 ? 17.006 -7.667 -22.909 1.00 82.81 90 ALA A CA 1
ATOM 727 C C . ALA A 1 90 ? 17.314 -7.123 -21.504 1.00 82.81 90 ALA A C 1
ATOM 729 O O . ALA A 1 90 ? 17.745 -5.982 -21.356 1.00 82.81 90 ALA A O 1
ATOM 730 N N . GLU A 1 91 ? 17.155 -7.944 -20.468 1.00 80.69 91 GLU A N 1
ATOM 731 C CA . GLU A 1 91 ? 17.422 -7.540 -19.075 1.00 80.69 91 GLU A CA 1
ATOM 732 C C . GLU A 1 91 ? 18.870 -7.082 -18.852 1.00 80.69 91 GLU A C 1
ATOM 734 O O . GLU A 1 91 ? 19.131 -6.241 -18.006 1.00 80.69 91 GLU A O 1
ATOM 739 N N . THR A 1 92 ? 19.818 -7.569 -19.657 1.00 83.56 92 THR A N 1
ATOM 740 C CA . THR A 1 92 ? 21.227 -7.164 -19.576 1.00 83.56 92 THR A CA 1
ATOM 741 C C . THR A 1 92 ? 21.514 -5.807 -20.214 1.00 83.56 92 THR A C 1
ATOM 743 O O . THR A 1 92 ? 22.632 -5.311 -20.094 1.00 83.56 92 THR A O 1
ATOM 746 N N . SER A 1 93 ? 20.573 -5.229 -20.973 1.00 87.00 93 SER A N 1
ATOM 747 C CA . SER A 1 93 ? 20.846 -4.001 -21.724 1.00 87.00 93 SER A CA 1
ATOM 748 C C . SER A 1 93 ? 20.571 -2.717 -20.941 1.00 87.00 93 SER A C 1
ATOM 750 O O . SER A 1 93 ? 21.049 -1.651 -21.337 1.00 87.00 93 SER A O 1
ATOM 752 N N . TRP A 1 94 ? 19.833 -2.809 -19.837 1.00 89.56 94 TRP A N 1
ATOM 753 C CA . TRP A 1 94 ? 19.399 -1.692 -19.002 1.00 89.56 94 TRP A CA 1
ATOM 754 C C . TRP A 1 94 ? 19.546 -2.048 -17.515 1.00 89.56 94 TRP A C 1
ATOM 756 O O . TRP A 1 94 ? 19.654 -3.215 -17.161 1.00 89.56 94 TRP A O 1
ATOM 766 N N . GLU A 1 95 ? 19.567 -1.044 -16.644 1.00 90.56 95 GLU A N 1
ATOM 767 C CA . GLU A 1 95 ? 19.672 -1.216 -15.193 1.00 90.56 95 GLU A CA 1
ATOM 768 C C . GLU A 1 95 ? 18.817 -0.184 -14.443 1.00 90.56 95 GLU A C 1
ATOM 770 O O . GLU A 1 95 ? 18.531 0.904 -14.952 1.00 90.56 95 GLU A O 1
ATOM 775 N N . TRP A 1 96 ? 18.400 -0.511 -13.219 1.00 91.25 96 TRP A N 1
ATOM 776 C CA . TRP A 1 96 ? 17.731 0.442 -12.331 1.00 91.25 96 TRP A CA 1
ATOM 777 C C . TRP A 1 96 ? 18.735 1.466 -11.798 1.00 91.25 96 TRP A C 1
ATOM 779 O O . TRP A 1 96 ? 19.753 1.086 -11.223 1.00 91.25 96 TRP A O 1
ATOM 789 N N . VAL A 1 97 ? 18.424 2.763 -11.909 1.00 89.88 97 VAL A N 1
ATOM 790 C CA . VAL A 1 97 ? 19.348 3.864 -11.550 1.00 89.88 97 VAL A CA 1
ATOM 791 C C . VAL A 1 97 ? 19.814 3.781 -10.092 1.00 89.88 97 VAL A C 1
ATOM 793 O O . VAL A 1 97 ? 20.939 4.149 -9.771 1.00 89.88 97 VAL A O 1
ATOM 796 N N . GLN A 1 98 ? 18.950 3.303 -9.196 1.00 86.06 98 GLN A N 1
ATOM 797 C CA . GLN A 1 98 ? 19.234 3.203 -7.761 1.00 86.06 98 GLN A CA 1
ATOM 798 C C . GLN A 1 98 ? 19.434 1.748 -7.290 1.00 86.06 98 GLN A C 1
ATOM 800 O O . GLN A 1 98 ? 19.487 1.486 -6.091 1.00 86.06 98 GLN A O 1
ATOM 805 N N . GLY A 1 99 ? 19.570 0.799 -8.223 1.00 86.25 99 GLY A N 1
ATOM 806 C CA . GLY A 1 99 ? 19.718 -0.629 -7.937 1.00 86.25 99 GLY A CA 1
ATOM 807 C C . GLY A 1 99 ? 18.394 -1.366 -7.700 1.00 86.25 99 GLY A C 1
ATOM 808 O O . GLY A 1 99 ? 17.312 -0.806 -7.845 1.00 86.25 99 GLY A O 1
ATOM 809 N N . HIS A 1 100 ? 18.478 -2.654 -7.356 1.00 84.38 100 HIS A N 1
ATOM 810 C CA . HIS A 1 100 ? 17.304 -3.530 -7.231 1.00 84.38 100 HIS A CA 1
ATOM 811 C C . HIS A 1 100 ? 16.537 -3.389 -5.906 1.00 84.38 100 HIS A C 1
ATOM 813 O O . HIS A 1 100 ? 15.340 -3.650 -5.881 1.00 84.38 100 HIS A O 1
ATOM 819 N N . GLY A 1 101 ? 17.186 -2.961 -4.819 1.00 84.25 101 GLY A N 1
ATOM 820 C CA . GLY A 1 101 ? 16.594 -2.946 -3.470 1.00 84.25 101 GLY A CA 1
ATOM 821 C C . GLY A 1 101 ? 15.797 -1.691 -3.102 1.00 84.25 101 GLY A C 1
ATOM 822 O O . GLY A 1 101 ? 15.408 -1.541 -1.949 1.00 84.25 101 GLY A O 1
ATOM 823 N N . VAL A 1 102 ? 15.592 -0.759 -4.035 1.00 87.56 102 VAL A N 1
ATOM 824 C CA . VAL A 1 102 ? 14.874 0.499 -3.745 1.00 87.56 102 VAL A CA 1
ATOM 825 C C . VAL A 1 102 ? 13.362 0.376 -3.832 1.00 87.56 102 VAL A C 1
ATOM 827 O O . VAL A 1 102 ? 12.645 1.193 -3.262 1.00 87.56 102 VAL A O 1
ATOM 830 N N . SER A 1 103 ? 12.879 -0.625 -4.559 1.00 89.19 103 SER A N 1
ATOM 831 C CA . SER A 1 103 ? 11.464 -0.876 -4.767 1.00 89.19 103 SER A CA 1
ATOM 832 C C . SER A 1 103 ? 11.223 -2.376 -4.855 1.00 89.19 103 SER A C 1
ATOM 834 O O . SER A 1 103 ? 12.002 -3.116 -5.457 1.00 89.19 103 SER A O 1
ATOM 836 N N . THR A 1 104 ? 10.087 -2.820 -4.327 1.00 89.94 104 THR A N 1
ATOM 837 C CA . THR A 1 104 ? 9.595 -4.187 -4.503 1.00 89.94 104 THR A CA 1
ATOM 838 C C . THR A 1 104 ? 9.447 -4.517 -5.992 1.00 89.94 104 THR A C 1
ATOM 840 O O . THR A 1 104 ? 9.729 -5.637 -6.413 1.00 89.94 104 THR A O 1
ATOM 843 N N . VAL A 1 105 ? 9.117 -3.534 -6.838 1.00 89.62 105 VAL A N 1
ATOM 844 C CA . VAL A 1 105 ? 9.041 -3.727 -8.292 1.00 89.62 105 VAL A CA 1
ATOM 845 C C . VAL A 1 105 ? 10.398 -4.054 -8.904 1.00 89.62 105 VAL A C 1
ATOM 847 O O . VAL A 1 105 ? 10.476 -4.970 -9.727 1.00 89.62 105 VAL A O 1
ATOM 850 N N . SER A 1 106 ? 11.460 -3.346 -8.508 1.00 89.56 106 SER A N 1
ATOM 851 C CA . SER A 1 106 ? 12.813 -3.610 -9.007 1.00 89.56 106 SER A CA 1
ATOM 852 C C . SER A 1 106 ? 13.410 -4.894 -8.435 1.00 89.56 106 SER A C 1
ATOM 854 O O . SER A 1 106 ? 14.175 -5.559 -9.131 1.00 89.56 106 SER A O 1
ATOM 856 N N . GLU A 1 107 ? 13.049 -5.262 -7.206 1.00 90.25 107 GLU A N 1
ATOM 857 C CA . GLU A 1 107 ? 13.540 -6.466 -6.531 1.00 90.25 107 GLU A CA 1
ATOM 858 C C . GLU A 1 107 ? 12.911 -7.746 -7.103 1.00 90.25 107 GLU A C 1
ATOM 860 O O . GLU A 1 107 ? 13.615 -8.715 -7.374 1.00 90.25 107 GLU A O 1
ATOM 865 N N . TRP A 1 108 ? 11.597 -7.738 -7.347 1.00 87.81 108 TRP A N 1
ATOM 866 C CA . TRP A 1 108 ? 10.836 -8.927 -7.755 1.00 87.81 108 TRP A CA 1
ATOM 867 C C . TRP A 1 108 ? 10.463 -8.953 -9.245 1.00 87.81 108 TRP A C 1
ATOM 869 O O . TRP A 1 108 ? 9.809 -9.891 -9.705 1.00 87.81 108 TRP A O 1
ATOM 879 N N . GLY A 1 109 ? 10.841 -7.926 -10.012 1.00 88.38 109 GLY A N 1
ATOM 880 C CA . GLY A 1 109 ? 10.555 -7.846 -11.447 1.00 88.38 109 GLY A CA 1
ATOM 881 C C . GLY A 1 109 ? 9.059 -7.721 -11.761 1.00 88.38 109 GLY A C 1
ATOM 882 O O . GLY A 1 109 ? 8.562 -8.324 -12.716 1.00 88.38 109 GLY A O 1
ATOM 883 N N . LEU A 1 110 ? 8.318 -6.938 -10.967 1.00 90.25 110 LEU A N 1
ATOM 884 C CA . LEU A 1 110 ? 6.861 -6.734 -11.101 1.00 90.25 110 LEU A CA 1
ATOM 885 C C . LEU A 1 110 ? 6.498 -5.730 -12.214 1.00 90.25 110 LEU A C 1
ATOM 887 O O . LEU A 1 110 ? 5.559 -4.947 -12.097 1.00 90.25 110 LEU A O 1
ATOM 891 N N . ILE A 1 111 ? 7.244 -5.762 -13.315 1.00 89.62 111 ILE A N 1
ATOM 892 C CA . ILE A 1 111 ? 7.033 -4.933 -14.504 1.00 89.62 111 ILE A CA 1
ATOM 893 C C . ILE A 1 111 ? 6.390 -5.745 -15.631 1.00 89.62 111 ILE A C 1
ATOM 895 O O . ILE A 1 111 ? 6.267 -6.973 -15.561 1.00 89.62 111 ILE A O 1
ATOM 899 N N . CYS A 1 112 ? 5.998 -5.063 -16.707 1.00 88.50 112 CYS A N 1
ATOM 900 C CA . CYS A 1 112 ? 5.558 -5.707 -17.945 1.00 88.50 112 CYS A CA 1
ATOM 901 C C . CYS A 1 112 ? 4.381 -6.670 -17.700 1.00 88.50 112 CYS A C 1
ATOM 903 O O . CYS A 1 112 ? 3.379 -6.294 -17.090 1.00 88.50 112 CYS A O 1
ATOM 905 N N . GLY A 1 113 ? 4.510 -7.927 -18.136 1.00 88.69 113 GLY A N 1
ATOM 906 C CA . GLY A 1 113 ? 3.498 -8.961 -17.942 1.00 88.69 113 GLY A CA 1
ATOM 907 C C . GLY A 1 113 ? 3.268 -9.377 -16.487 1.00 88.69 113 GLY A C 1
ATOM 908 O O . GLY A 1 113 ? 2.279 -10.042 -16.225 1.00 88.69 113 GLY A O 1
ATOM 909 N N . ASN A 1 114 ? 4.124 -8.992 -15.533 1.00 90.44 114 ASN A N 1
ATOM 910 C CA . ASN A 1 114 ? 3.976 -9.345 -14.116 1.00 90.44 114 ASN A CA 1
ATOM 911 C C . ASN A 1 114 ? 3.304 -8.253 -13.270 1.00 90.44 114 ASN A C 1
ATOM 913 O O . ASN A 1 114 ? 3.004 -8.501 -12.103 1.00 90.44 114 ASN A O 1
ATOM 917 N N . LYS A 1 115 ? 3.005 -7.079 -13.843 1.00 89.31 115 LYS A N 1
ATOM 918 C CA . LYS A 1 115 ? 2.413 -5.940 -13.119 1.00 89.31 115 LYS A CA 1
ATOM 919 C C . LYS A 1 115 ? 1.061 -6.260 -12.468 1.00 89.31 115 LYS A C 1
ATOM 921 O O . LYS A 1 115 ? 0.727 -5.708 -11.424 1.00 89.31 115 LYS A O 1
ATOM 926 N N . TYR A 1 116 ? 0.294 -7.193 -13.040 1.00 90.81 116 TYR A N 1
ATOM 927 C CA . TYR A 1 116 ? -0.999 -7.605 -12.481 1.00 90.81 116 TYR A CA 1
ATOM 928 C C . TYR A 1 116 ? -0.878 -8.299 -11.115 1.00 90.81 116 TYR A C 1
ATOM 930 O O . TYR A 1 116 ? -1.827 -8.257 -10.337 1.00 90.81 116 TYR A O 1
ATOM 938 N N . LYS A 1 117 ? 0.267 -8.931 -10.808 1.00 92.00 117 LYS A N 1
ATOM 939 C CA . LYS A 1 117 ? 0.475 -9.661 -9.544 1.00 92.00 117 LYS A CA 1
ATOM 940 C C . LYS A 1 117 ? 0.367 -8.738 -8.339 1.00 92.00 117 LYS A C 1
ATOM 942 O O . LYS A 1 117 ? -0.208 -9.136 -7.331 1.00 92.00 117 LYS A O 1
ATOM 947 N N . VAL A 1 118 ? 0.857 -7.506 -8.492 1.00 89.25 118 VAL A N 1
ATOM 948 C CA . VAL A 1 118 ? 0.673 -6.432 -7.517 1.00 89.25 118 VAL A CA 1
ATOM 949 C C . VAL A 1 118 ? -0.826 -6.228 -7.310 1.00 89.25 118 VAL A C 1
ATOM 951 O O . VAL A 1 118 ? -1.339 -6.569 -6.255 1.00 89.25 118 VAL A O 1
ATOM 954 N N . GLY A 1 119 ? -1.570 -5.837 -8.349 1.00 89.25 119 GLY A N 1
ATOM 955 C CA . GLY A 1 119 ? -3.012 -5.574 -8.240 1.00 89.25 119 GLY A CA 1
ATOM 956 C C . GLY A 1 119 ? -3.838 -6.726 -7.645 1.00 89.25 119 GLY A C 1
ATOM 957 O O . GLY A 1 119 ? -4.776 -6.477 -6.888 1.00 89.25 119 GLY A O 1
ATOM 958 N N . VAL A 1 120 ? -3.477 -7.984 -7.920 1.00 92.38 120 VAL A N 1
ATOM 959 C CA . VAL A 1 120 ? -4.122 -9.160 -7.308 1.00 92.38 120 VAL A CA 1
ATOM 960 C C . VAL A 1 120 ? -3.873 -9.224 -5.799 1.00 92.38 120 VAL A C 1
ATOM 962 O O . VAL A 1 120 ? -4.827 -9.402 -5.043 1.00 92.38 120 VAL A O 1
ATOM 965 N N . ALA A 1 121 ? -2.627 -9.051 -5.347 1.00 90.00 121 ALA A N 1
ATOM 966 C CA . ALA A 1 121 ? -2.297 -9.041 -3.921 1.00 90.00 121 ALA A CA 1
ATOM 967 C C . ALA A 1 121 ? -3.019 -7.901 -3.183 1.00 90.00 121 ALA A C 1
ATOM 969 O O . ALA A 1 121 ? -3.613 -8.116 -2.128 1.00 90.00 121 ALA A O 1
ATOM 970 N N . GLN A 1 122 ? -3.054 -6.715 -3.793 1.00 89.44 122 GLN A N 1
ATOM 971 C CA . GLN A 1 122 ? -3.738 -5.541 -3.249 1.00 89.44 122 GLN A CA 1
ATOM 972 C C . GLN A 1 122 ? -5.251 -5.776 -3.130 1.00 89.44 122 GLN A C 1
ATOM 974 O O . GLN A 1 122 ? -5.861 -5.467 -2.109 1.00 89.44 122 GLN A O 1
ATOM 979 N N . SER A 1 123 ? -5.858 -6.385 -4.153 1.00 91.44 123 SER A N 1
ATOM 980 C CA . SER A 1 123 ? -7.286 -6.727 -4.146 1.00 91.44 123 SER A CA 1
ATOM 981 C C . SER A 1 123 ? -7.622 -7.743 -3.053 1.00 91.44 123 SER A C 1
ATOM 983 O O . SER A 1 123 ? -8.637 -7.601 -2.376 1.00 91.44 123 SER A O 1
ATOM 985 N N . ALA A 1 124 ? -6.765 -8.748 -2.850 1.00 90.75 124 ALA A N 1
ATOM 986 C CA . ALA A 1 124 ? -6.939 -9.736 -1.789 1.00 90.75 124 ALA A CA 1
ATOM 987 C C . ALA A 1 124 ? -6.863 -9.101 -0.390 1.00 90.75 124 ALA A C 1
ATOM 989 O O . ALA A 1 124 ? -7.653 -9.465 0.480 1.00 90.75 124 ALA A O 1
ATOM 990 N N . PHE A 1 125 ? -5.969 -8.124 -0.188 1.00 87.88 125 PHE A N 1
ATOM 991 C CA . PHE A 1 125 ? -5.886 -7.371 1.064 1.00 87.88 125 PHE A CA 1
ATOM 992 C C . PHE A 1 125 ? -7.185 -6.609 1.353 1.00 87.88 125 PHE A C 1
ATOM 994 O O . PHE A 1 125 ? -7.784 -6.802 2.407 1.00 87.88 125 PHE A O 1
ATOM 1001 N N . PHE A 1 126 ? -7.671 -5.806 0.399 1.00 87.94 126 PHE A N 1
ATOM 1002 C CA . PHE A 1 126 ? -8.903 -5.031 0.595 1.00 87.94 126 PHE A CA 1
ATOM 1003 C C . PHE A 1 126 ? -10.145 -5.911 0.750 1.00 87.94 126 PHE A C 1
ATOM 1005 O O . PHE A 1 126 ? -11.016 -5.589 1.553 1.00 87.94 126 PHE A O 1
ATOM 1012 N N . LEU A 1 127 ? -10.221 -7.041 0.038 1.00 91.06 127 LEU A N 1
ATOM 1013 C CA . LEU A 1 127 ? -11.275 -8.034 0.254 1.00 91.06 127 LEU A CA 1
ATOM 1014 C C . LEU A 1 127 ? -11.257 -8.548 1.703 1.00 91.06 127 LEU A C 1
ATOM 1016 O O . LEU A 1 127 ? -12.311 -8.663 2.319 1.00 91.06 127 LEU A O 1
ATOM 1020 N N . GLY A 1 128 ? -10.069 -8.822 2.248 1.00 86.88 128 GLY A N 1
ATOM 1021 C CA . GLY A 1 128 ? -9.896 -9.249 3.635 1.00 86.88 128 GLY A CA 1
ATOM 1022 C C . GLY A 1 128 ? -10.291 -8.185 4.662 1.00 86.88 128 GLY A C 1
ATOM 1023 O O . GLY A 1 128 ? -10.783 -8.540 5.722 1.00 86.88 128 GLY A O 1
ATOM 1024 N N . CYS A 1 129 ? -10.127 -6.896 4.354 1.00 81.38 129 CYS A N 1
ATOM 1025 C CA . CYS A 1 129 ? -10.564 -5.804 5.231 1.00 81.38 129 CYS A CA 1
ATOM 1026 C C . CYS A 1 129 ? -12.087 -5.577 5.232 1.00 81.38 129 CYS A C 1
ATOM 1028 O O . CYS A 1 129 ? -12.600 -4.940 6.149 1.00 81.38 129 CYS A O 1
ATOM 1030 N N . LEU A 1 130 ? -12.803 -6.050 4.206 1.00 78.81 130 LEU A N 1
ATOM 1031 C CA . LEU A 1 130 ? -14.263 -5.923 4.090 1.00 78.81 130 LEU A CA 1
ATOM 1032 C C . LEU A 1 130 ? -15.036 -7.098 4.711 1.00 78.81 130 LEU A C 1
ATOM 1034 O O . LEU A 1 130 ? -16.247 -6.974 4.902 1.00 78.81 130 LEU A O 1
ATOM 1038 N N . ALA A 1 131 ? -14.365 -8.226 4.954 1.00 59.66 131 ALA A N 1
ATOM 1039 C CA . ALA A 1 131 ? -14.947 -9.464 5.477 1.00 59.66 131 ALA A CA 1
ATOM 1040 C C . ALA A 1 131 ? -14.838 -9.544 7.006 1.00 59.66 131 ALA A C 1
ATOM 1042 O O . ALA A 1 131 ? -15.815 -10.027 7.623 1.00 59.66 131 ALA A O 1
#

pLDDT: mean 78.95, std 15.64, range [42.47, 94.56]

Organism: Taxus chinensis (NCBI:txid29808)

Radius of gyration: 33.94 Å; chains: 1; bounding box: 85×53×72 Å

Secondary structure (DSSP, 8-state):
--SHHHHHHSS-SSSTTTS-S------HHHHHHHHH-S--HHHHHHHHHHHHHHHHHHHHHHIIIIIT----EEE-STT--TTS-GGGS-GGGEEETT-GGG-HHHHHT-SGGGTHHHHHHHHHHHHHHH-

Sequence (131 aa):
VEDEKGLKQGLLRPQQEEEEEEQKKLTIDEMLQKWTGEFGWWQLRHFVLTSLAWTLEALHTMVMIFADREPPWQCSSTSCSPASSVCSMAETSWEWVQGHGVSTVSEWGLICGNKYKVGVAQSAFFLGCLA